Protein AF-A0A2R6Y3X5-F1 (afdb_monomer_lite)

pLDDT: mean 88.17, std 12.24, range [54.59, 98.0]

Sequence (74 aa):
MSITNYAKSPITSVSDIVLLTSAKETPLRSGALTSKIAQLHVLDILYTAVAIQLKERSLASLNRTAHAVLDKLY

InterPro domains:
  IPR046348 SIS domain superfamily [SSF53697] (2-68)
  IPR047640 HTH-type transcriptional regulator RpiR-like [PTHR30514] (2-71)

Organism: NCBI:txid2163959

Secondary structure (DSSP, 8-state):
-EEES-TTSHHHHT-SSEEE------GGGTT-HHHHHHHHHHHHHHHHHHHHHHTHHHHHHHHHHHHHHHTT--

Radius of gyration: 16.84 Å; chains: 1; bounding box: 31×31×42 Å

Structure (mmCIF, N/CA/C/O backbone):
data_AF-A0A2R6Y3X5-F1
#
_entry.id   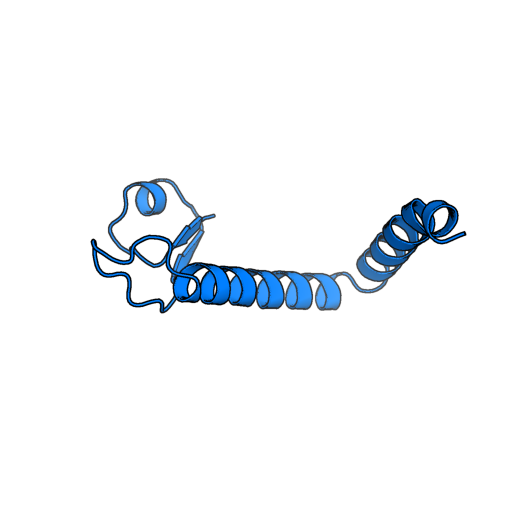AF-A0A2R6Y3X5-F1
#
loop_
_atom_site.group_PDB
_atom_site.id
_atom_site.type_symbol
_atom_site.label_atom_id
_atom_site.label_alt_id
_atom_site.label_comp_id
_atom_site.label_asym_id
_atom_site.label_entity_id
_atom_site.label_seq_id
_atom_site.pdbx_PDB_ins_code
_atom_site.Cartn_x
_atom_site.Cartn_y
_atom_site.Cartn_z
_atom_site.occupancy
_atom_site.B_iso_or_equiv
_atom_site.auth_seq_id
_atom_site.auth_comp_id
_atom_site.auth_asym_id
_atom_site.auth_atom_id
_atom_site.pdbx_PDB_model_num
ATOM 1 N N . MET A 1 1 ? -9.709 -5.915 1.598 1.00 91.94 1 MET A N 1
ATOM 2 C CA . MET A 1 1 ? -8.707 -5.062 2.285 1.00 91.94 1 MET A CA 1
ATOM 3 C C . MET A 1 1 ? -9.137 -3.605 2.203 1.00 91.94 1 MET A C 1
ATOM 5 O O . MET A 1 1 ? -9.574 -3.186 1.139 1.00 91.94 1 MET A O 1
ATOM 9 N N . SER A 1 2 ? -8.974 -2.838 3.281 1.00 95.00 2 SER A N 1
ATOM 10 C CA . SER A 1 2 ? -9.271 -1.399 3.337 1.00 95.00 2 SER A CA 1
ATOM 11 C C . SER A 1 2 ? -8.121 -0.602 3.953 1.00 95.00 2 SER A C 1
ATOM 13 O O . SER A 1 2 ? -7.502 -1.080 4.903 1.00 95.00 2 SER A O 1
ATOM 15 N N . ILE A 1 3 ? -7.906 0.633 3.485 1.00 93.94 3 ILE A N 1
ATOM 16 C CA . ILE A 1 3 ? -7.019 1.627 4.111 1.00 93.94 3 ILE A CA 1
ATOM 17 C C . ILE A 1 3 ? -7.891 2.776 4.624 1.00 93.94 3 ILE A C 1
ATOM 19 O O . ILE A 1 3 ? -8.588 3.416 3.838 1.00 93.94 3 ILE A O 1
ATOM 23 N N . THR A 1 4 ? -7.897 3.028 5.932 1.00 90.88 4 THR A N 1
ATOM 24 C CA . THR A 1 4 ? -8.766 4.053 6.533 1.00 90.88 4 THR A CA 1
ATOM 25 C C . THR A 1 4 ? -8.178 4.610 7.822 1.00 90.88 4 THR A C 1
ATOM 27 O O . THR A 1 4 ? -7.470 3.918 8.539 1.00 90.88 4 THR A O 1
ATOM 30 N N . ASN A 1 5 ? -8.503 5.851 8.167 1.00 89.12 5 ASN A N 1
ATOM 31 C CA . ASN A 1 5 ? -8.222 6.391 9.499 1.00 89.12 5 ASN A CA 1
ATOM 32 C C . ASN A 1 5 ? -9.343 6.064 10.513 1.00 89.12 5 ASN A C 1
ATOM 34 O O . ASN A 1 5 ? -9.200 6.267 11.716 1.00 89.12 5 ASN A O 1
ATOM 38 N N . TYR A 1 6 ? -10.481 5.543 10.043 1.00 88.19 6 TYR A N 1
ATOM 39 C CA . TYR A 1 6 ? -11.674 5.322 10.855 1.00 88.19 6 TYR A CA 1
ATOM 40 C C . TYR A 1 6 ? -11.843 3.846 11.215 1.00 88.19 6 TYR A C 1
ATOM 42 O O . TYR A 1 6 ? -12.509 3.0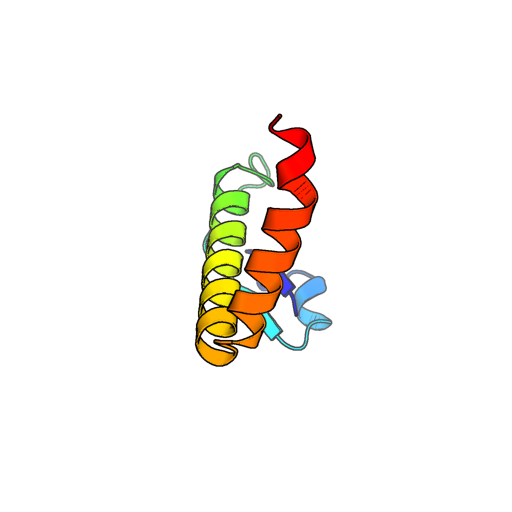91 10.503 1.00 88.19 6 TYR A O 1
ATOM 50 N N . ALA A 1 7 ? -11.302 3.448 12.368 1.00 86.88 7 ALA A N 1
ATOM 51 C CA . ALA A 1 7 ? -11.354 2.062 12.845 1.00 86.88 7 ALA A CA 1
ATOM 52 C C . ALA A 1 7 ? -12.782 1.490 12.979 1.00 86.88 7 ALA A C 1
ATOM 54 O O . ALA A 1 7 ? -12.990 0.295 12.792 1.00 86.88 7 ALA A O 1
ATOM 55 N N . LYS A 1 8 ? -13.773 2.345 13.263 1.00 88.19 8 LYS A N 1
ATOM 56 C CA . LYS A 1 8 ? -15.188 1.964 13.428 1.00 88.19 8 LYS A CA 1
ATOM 57 C C . LYS A 1 8 ? -16.052 2.217 12.184 1.00 88.19 8 LYS A C 1
ATOM 59 O O . LYS A 1 8 ? -17.274 2.237 12.291 1.00 88.19 8 LYS A O 1
ATOM 64 N N . SER A 1 9 ? -15.449 2.498 11.028 1.00 89.81 9 SER A N 1
ATOM 65 C CA . SER A 1 9 ? -16.231 2.751 9.811 1.00 89.81 9 SER A CA 1
ATOM 66 C C . SER A 1 9 ? -16.826 1.454 9.244 1.00 89.81 9 SER A C 1
ATOM 68 O O . SER A 1 9 ? -16.187 0.413 9.348 1.00 89.81 9 SER A O 1
ATOM 70 N N . PRO A 1 10 ? -18.003 1.485 8.589 1.00 93.81 10 PRO A N 1
ATOM 71 C CA . PRO A 1 10 ? -18.639 0.277 8.049 1.00 93.81 10 PRO A CA 1
ATOM 72 C C . PRO A 1 10 ? -17.765 -0.524 7.073 1.00 93.81 10 PRO A C 1
ATOM 74 O O . PRO A 1 10 ? -17.944 -1.724 6.926 1.00 93.81 10 PRO A O 1
ATOM 77 N N . ILE A 1 11 ? -16.788 0.111 6.418 1.00 93.94 11 ILE A N 1
ATOM 78 C CA . ILE A 1 11 ? -15.876 -0.592 5.508 1.00 93.94 11 ILE A CA 1
ATOM 79 C C . ILE A 1 11 ? -14.955 -1.583 6.244 1.00 93.94 11 ILE A C 1
ATOM 81 O O . ILE A 1 11 ? -14.492 -2.546 5.633 1.00 93.94 11 ILE A O 1
ATOM 85 N N . THR A 1 12 ? -14.705 -1.385 7.547 1.00 94.62 12 THR A N 1
ATOM 86 C CA . THR A 1 12 ? -13.850 -2.286 8.335 1.00 94.62 12 THR A CA 1
ATOM 87 C C . THR A 1 12 ? -14.542 -3.601 8.675 1.00 94.62 12 THR A C 1
ATOM 89 O O . THR A 1 12 ? -13.851 -4.599 8.837 1.00 94.62 12 THR A O 1
ATOM 92 N N . SER A 1 13 ? -15.880 -3.649 8.718 1.00 95.06 13 SER A N 1
ATOM 93 C CA . SER A 1 13 ? -16.616 -4.894 8.992 1.00 95.06 13 SER A CA 1
ATOM 94 C C . SER A 1 13 ? -16.694 -5.837 7.791 1.00 95.06 13 SER A C 1
ATOM 96 O O . SER A 1 13 ? -16.955 -7.022 7.971 1.00 95.06 13 SER A O 1
ATOM 98 N N . VAL A 1 14 ? -16.464 -5.327 6.579 1.00 96.19 14 VAL A N 1
ATOM 99 C CA . VAL A 1 14 ? -16.509 -6.100 5.324 1.00 96.19 14 VAL A CA 1
ATOM 100 C C . VAL A 1 14 ? -15.123 -6.338 4.716 1.00 96.19 14 VAL A C 1
ATOM 102 O O . VAL A 1 14 ? -15.016 -6.832 3.598 1.00 96.19 14 VAL A O 1
ATOM 105 N N . SER A 1 15 ? -14.053 -5.958 5.419 1.00 96.50 15 SER A N 1
ATOM 106 C CA . SER A 1 15 ? -12.679 -6.066 4.924 1.00 96.50 15 SER A CA 1
ATOM 107 C C . SER A 1 15 ? -11.893 -7.128 5.683 1.00 96.50 15 SER A C 1
ATOM 109 O O . SER A 1 15 ? -11.720 -7.008 6.889 1.00 96.50 15 SER A O 1
ATOM 111 N N . ASP A 1 16 ? -11.302 -8.089 4.966 1.00 96.88 16 ASP A N 1
ATOM 112 C CA . ASP A 1 16 ? -10.467 -9.142 5.580 1.00 96.88 16 ASP A CA 1
ATOM 113 C C . ASP A 1 16 ? -9.195 -8.593 6.244 1.00 96.88 16 ASP A C 1
ATOM 115 O O . ASP A 1 16 ? -8.680 -9.145 7.211 1.00 96.88 16 ASP A O 1
ATOM 119 N N . ILE A 1 17 ? -8.670 -7.491 5.701 1.00 96.00 17 ILE A N 1
ATOM 120 C CA . ILE A 1 17 ? -7.470 -6.804 6.184 1.00 96.00 17 ILE A CA 1
ATOM 121 C C . ILE A 1 17 ? -7.797 -5.319 6.295 1.00 96.00 17 ILE A C 1
ATOM 123 O O . ILE A 1 17 ? -8.199 -4.695 5.308 1.00 96.00 17 ILE A O 1
ATOM 127 N N . VAL A 1 18 ? -7.590 -4.747 7.480 1.00 95.19 18 VAL A N 1
ATOM 128 C CA . VAL A 1 18 ? -7.820 -3.327 7.763 1.00 95.19 18 VAL A CA 1
ATOM 129 C C . VAL A 1 18 ? -6.489 -2.665 8.106 1.00 95.19 18 VAL A C 1
ATOM 131 O O . VAL A 1 18 ? -5.892 -2.954 9.139 1.00 95.19 18 VAL A O 1
ATOM 134 N N . LEU A 1 19 ? -6.032 -1.760 7.243 1.00 94.50 19 LEU A N 1
ATOM 135 C CA . LEU A 1 19 ? -4.837 -0.950 7.459 1.00 94.50 19 LEU A CA 1
ATOM 136 C C . LEU A 1 19 ? -5.256 0.426 7.973 1.00 94.50 19 LEU A C 1
ATOM 138 O O . LEU A 1 19 ? -5.887 1.209 7.256 1.00 94.50 19 LEU A O 1
ATOM 142 N N . LEU A 1 20 ? -4.918 0.708 9.230 1.00 92.19 20 LEU A N 1
ATOM 143 C CA . LEU A 1 20 ? -5.231 1.986 9.850 1.00 92.19 20 LEU A CA 1
ATOM 144 C C . LEU A 1 20 ? -4.136 3.012 9.558 1.00 92.19 20 LEU A C 1
ATOM 146 O O . LEU A 1 20 ? -2.965 2.784 9.851 1.00 92.19 20 LEU A O 1
ATOM 150 N N . THR A 1 21 ? -4.516 4.156 8.998 1.00 89.44 21 THR A N 1
ATOM 151 C CA . THR A 1 21 ? -3.616 5.310 8.847 1.00 89.44 21 THR A CA 1
ATOM 152 C C . THR A 1 21 ? -3.709 6.197 10.081 1.00 89.44 21 THR A C 1
ATOM 154 O O . THR A 1 21 ? -4.789 6.307 10.644 1.00 89.44 21 THR A O 1
ATOM 157 N N . SER A 1 22 ? -2.629 6.878 10.467 1.00 78.00 22 SER A N 1
ATOM 158 C CA . SER A 1 22 ? -2.668 7.923 11.500 1.00 78.00 22 SER A CA 1
ATOM 159 C C . SER A 1 22 ? -2.819 9.290 10.835 1.00 78.00 22 SER A C 1
ATOM 161 O O . SER A 1 22 ? -1.838 9.962 10.526 1.00 78.00 22 SER A O 1
ATOM 163 N N . ALA A 1 23 ? -4.054 9.693 10.550 1.00 74.56 23 ALA A N 1
ATOM 164 C CA . ALA A 1 23 ? -4.358 11.010 10.002 1.00 74.56 23 ALA A CA 1
ATOM 165 C C . ALA A 1 23 ? -5.467 11.653 10.832 1.00 74.56 23 ALA A C 1
ATOM 167 O O . ALA A 1 23 ? -6.601 11.205 10.813 1.00 74.56 23 ALA A O 1
ATOM 168 N N . LYS A 1 24 ? -5.183 12.715 11.590 1.00 65.19 24 LYS A N 1
ATOM 169 C CA . LYS A 1 24 ? -6.228 13.387 12.381 1.00 65.19 24 LYS A CA 1
ATOM 170 C C . LYS A 1 24 ? -7.232 14.096 11.462 1.00 65.19 24 LYS A C 1
ATOM 172 O O . LYS A 1 24 ? -7.056 15.268 11.141 1.00 65.19 24 LYS A O 1
ATOM 177 N N . GLU A 1 25 ? -8.292 13.399 11.069 1.00 63.03 25 GLU A N 1
ATOM 178 C CA . GLU A 1 25 ? -9.435 14.000 10.386 1.00 63.03 25 GLU A CA 1
ATOM 179 C C . GLU A 1 25 ? -10.408 14.583 11.404 1.00 63.03 25 GLU A C 1
ATOM 181 O O . GLU A 1 25 ? -11.031 13.868 12.189 1.00 63.03 25 GLU A O 1
ATOM 186 N N . THR A 1 26 ? -10.550 15.906 11.384 1.00 63.28 26 THR A N 1
ATOM 187 C CA . THR A 1 26 ? -11.708 16.571 11.978 1.00 63.28 26 THR A CA 1
ATOM 188 C C . THR A 1 26 ? -12.811 16.685 10.921 1.00 63.28 26 THR A C 1
ATOM 190 O O . THR A 1 26 ? -12.494 16.774 9.737 1.00 63.28 26 THR A O 1
ATOM 193 N N . PRO A 1 27 ? -14.103 16.721 11.297 1.00 61.78 27 PRO A N 1
ATOM 194 C CA . PRO A 1 27 ? -15.213 16.814 10.339 1.00 61.78 27 PRO A CA 1
ATOM 195 C C . PRO A 1 27 ? -15.100 17.994 9.355 1.00 61.78 27 PRO A C 1
ATOM 197 O O . PRO A 1 27 ? -15.498 17.883 8.203 1.00 61.78 27 PRO A O 1
ATOM 200 N N . LEU A 1 28 ? -14.483 19.100 9.785 1.00 61.75 28 LEU A N 1
ATOM 201 C CA . LEU A 1 28 ? -14.209 20.292 8.967 1.00 61.75 28 LEU A CA 1
ATOM 202 C C . LEU A 1 28 ? -12.986 20.160 8.036 1.00 61.75 28 LEU A C 1
ATOM 204 O O . LEU A 1 28 ? -12.727 21.049 7.230 1.00 61.75 28 LEU A O 1
ATOM 208 N N . ARG A 1 29 ? -12.202 19.086 8.170 1.00 60.28 29 ARG A N 1
ATOM 209 C CA . ARG A 1 29 ? -10.997 18.784 7.382 1.00 60.28 29 ARG A CA 1
ATOM 210 C C . AR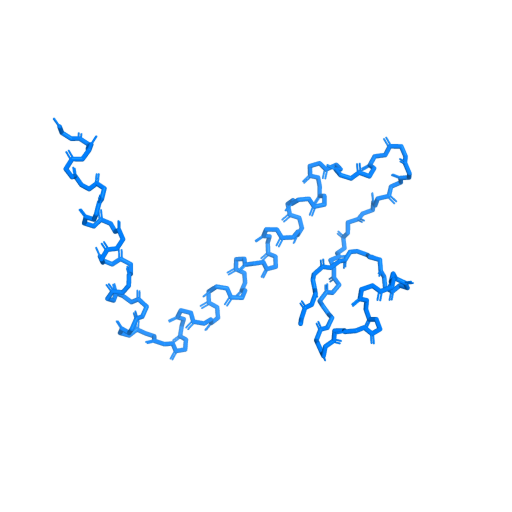G A 1 29 ? -11.005 17.346 6.849 1.00 60.28 29 ARG A C 1
ATOM 212 O O . ARG A 1 29 ? -9.942 16.807 6.540 1.00 60.28 29 ARG A O 1
ATOM 219 N N . SER A 1 30 ? -12.175 16.713 6.751 1.00 56.62 30 SER A N 1
ATOM 220 C CA . SER A 1 30 ? -12.270 15.378 6.160 1.00 56.62 30 SER A CA 1
ATOM 221 C C . SER A 1 30 ? -11.883 15.460 4.680 1.00 56.62 30 SER A C 1
ATOM 223 O O . SER A 1 30 ? -12.333 16.351 3.960 1.00 56.62 30 SER A O 1
ATOM 225 N N . GLY A 1 31 ? -10.944 14.611 4.256 1.00 60.38 31 GLY A N 1
ATOM 226 C CA . GLY A 1 31 ? -10.283 14.721 2.948 1.00 60.38 31 GLY A CA 1
ATOM 227 C C . GLY A 1 31 ? -9.067 15.660 2.888 1.00 60.38 31 GLY A C 1
ATOM 228 O O . GLY A 1 31 ? -8.571 15.929 1.789 1.00 60.38 31 GLY A O 1
ATOM 229 N N . ALA A 1 32 ? -8.559 16.142 4.030 1.00 73.00 32 ALA A N 1
ATOM 230 C CA . ALA A 1 32 ? -7.340 16.944 4.081 1.00 73.00 32 ALA A CA 1
ATOM 231 C C . ALA A 1 32 ? -6.163 16.230 3.406 1.00 73.00 32 ALA A C 1
ATOM 233 O O . ALA A 1 32 ? -6.007 15.010 3.488 1.00 73.00 32 ALA A O 1
ATOM 234 N N . LEU A 1 33 ? -5.287 17.025 2.789 1.00 83.12 33 LEU A N 1
ATOM 235 C CA . LEU A 1 33 ? -4.023 16.589 2.194 1.00 83.12 33 LEU A CA 1
ATOM 236 C C . LEU A 1 33 ? -3.264 15.590 3.088 1.00 83.12 33 LEU A C 1
ATOM 238 O O . LEU A 1 33 ? -2.737 14.601 2.592 1.00 83.12 33 LEU A O 1
ATOM 242 N N . THR A 1 34 ? -3.284 15.794 4.407 1.00 84.50 34 THR A N 1
ATOM 243 C CA . THR A 1 34 ? -2.678 14.898 5.401 1.00 84.50 34 THR A CA 1
ATOM 244 C C . THR A 1 34 ? -3.189 13.457 5.320 1.00 84.50 34 THR A C 1
ATOM 246 O O . THR A 1 34 ? -2.383 12.531 5.360 1.00 84.50 34 THR A O 1
ATOM 249 N N . SER A 1 35 ? -4.495 13.241 5.162 1.00 85.44 35 SER A N 1
ATOM 250 C CA . SER A 1 35 ? -5.060 11.892 5.035 1.00 85.44 35 SER A CA 1
ATOM 251 C C . SER A 1 35 ? -4.644 11.219 3.743 1.00 85.44 35 SER A C 1
ATOM 253 O O . SER A 1 35 ? -4.274 10.047 3.751 1.00 85.44 35 SER A O 1
ATOM 255 N N . LYS A 1 36 ? -4.642 11.974 2.638 1.00 88.19 36 LYS A N 1
ATOM 256 C CA . LYS A 1 36 ? -4.173 11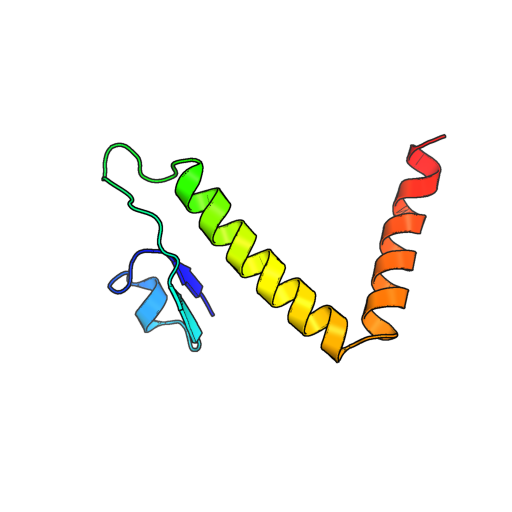.468 1.344 1.00 88.19 36 LYS A CA 1
ATOM 257 C C . LYS A 1 36 ? -2.692 11.098 1.412 1.00 88.19 36 LYS A C 1
ATOM 259 O O . LYS A 1 36 ? -2.324 10.039 0.926 1.00 88.19 36 LYS A O 1
ATOM 264 N N . ILE A 1 37 ? -1.861 11.915 2.066 1.00 91.25 37 ILE A N 1
ATOM 265 C CA . ILE A 1 37 ? -0.439 11.612 2.286 1.00 91.25 37 ILE A CA 1
ATOM 266 C C . ILE A 1 37 ? -0.279 10.330 3.108 1.00 91.25 37 ILE A C 1
ATOM 268 O O . ILE A 1 37 ? 0.490 9.457 2.719 1.00 91.25 37 ILE A O 1
ATOM 272 N N . ALA A 1 38 ? -1.023 10.176 4.206 1.00 90.62 38 ALA A N 1
ATOM 273 C CA . ALA A 1 38 ? -0.941 8.974 5.033 1.00 90.62 38 ALA A CA 1
ATOM 274 C C . ALA A 1 38 ? -1.362 7.710 4.260 1.00 90.62 38 ALA A C 1
ATOM 276 O O . ALA A 1 38 ? -0.704 6.676 4.360 1.00 90.62 38 ALA A O 1
ATOM 277 N N . GLN A 1 39 ? -2.419 7.797 3.450 1.00 92.44 39 GLN A N 1
ATOM 278 C CA . GLN A 1 39 ? -2.867 6.698 2.590 1.00 92.44 39 GLN A CA 1
ATOM 279 C C . GLN A 1 39 ? -1.849 6.367 1.488 1.00 92.44 39 GLN A C 1
ATOM 281 O O . GLN A 1 39 ? 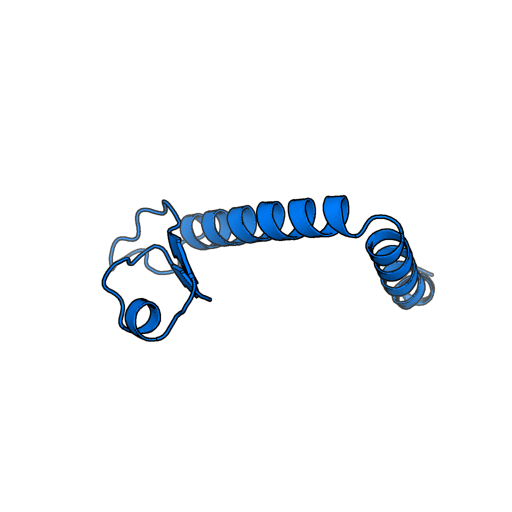-1.558 5.192 1.269 1.00 92.44 39 GLN A O 1
ATOM 286 N N . LEU A 1 40 ? -1.276 7.380 0.827 1.00 94.19 40 LEU A N 1
ATOM 287 C CA . LEU A 1 40 ? -0.226 7.200 -0.182 1.00 94.19 40 LEU A CA 1
ATOM 288 C C . LEU A 1 40 ? 1.030 6.567 0.415 1.00 94.19 40 LEU A C 1
ATOM 290 O O . LEU A 1 40 ? 1.631 5.708 -0.217 1.00 94.19 40 LEU A O 1
ATOM 294 N N . HIS A 1 41 ? 1.396 6.934 1.642 1.00 94.56 41 HIS A N 1
ATOM 295 C CA . HIS A 1 41 ? 2.541 6.336 2.315 1.00 94.56 41 HIS A CA 1
ATOM 296 C C . HIS A 1 41 ? 2.325 4.845 2.612 1.00 94.56 41 HIS A C 1
ATOM 298 O O . HIS A 1 41 ? 3.215 4.035 2.371 1.00 94.56 41 HIS A O 1
ATOM 304 N N . VAL A 1 42 ? 1.126 4.454 3.065 1.00 95.06 42 VAL A N 1
ATOM 305 C CA . VAL A 1 42 ? 0.782 3.029 3.224 1.00 95.06 42 VAL A CA 1
ATOM 306 C C . VAL A 1 42 ? 0.859 2.295 1.884 1.00 95.06 42 VAL A C 1
ATOM 308 O O . VAL A 1 42 ? 1.385 1.184 1.828 1.00 95.06 42 VAL A O 1
ATOM 311 N N . LEU A 1 43 ? 0.378 2.910 0.800 1.00 95.94 43 LEU A N 1
ATOM 312 C CA . LEU A 1 43 ? 0.461 2.324 -0.537 1.00 95.94 43 LEU A CA 1
ATOM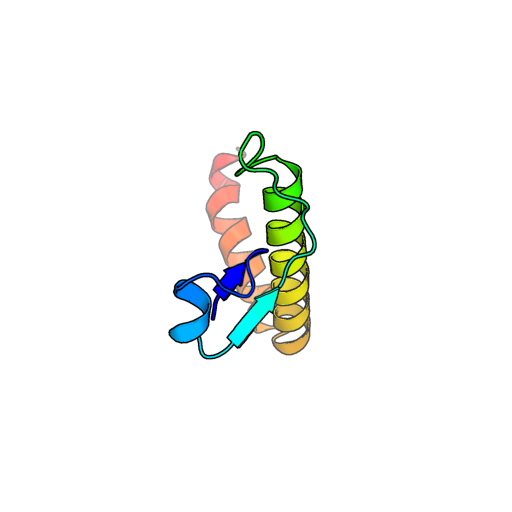 313 C C . LEU A 1 43 ? 1.915 2.133 -0.994 1.00 95.94 43 LEU A C 1
ATOM 315 O O . LEU A 1 43 ? 2.238 1.081 -1.537 1.00 95.94 43 LEU A O 1
ATOM 319 N N . ASP A 1 44 ? 2.780 3.113 -0.744 1.00 96.75 44 ASP A N 1
ATOM 320 C CA . ASP A 1 44 ? 4.204 3.064 -1.088 1.00 96.75 44 ASP A CA 1
ATOM 321 C C . ASP A 1 44 ? 4.938 1.926 -0.361 1.00 96.75 44 ASP A C 1
ATOM 323 O O . ASP A 1 44 ? 5.687 1.162 -0.975 1.00 96.75 44 ASP A O 1
ATOM 327 N N . ILE A 1 45 ? 4.641 1.730 0.928 1.00 96.69 45 ILE A N 1
ATOM 328 C CA . ILE A 1 45 ? 5.175 0.611 1.717 1.00 96.69 45 ILE A CA 1
ATOM 329 C C . ILE A 1 45 ? 4.726 -0.730 1.126 1.00 96.69 45 ILE A C 1
ATOM 331 O O . ILE A 1 45 ? 5.553 -1.622 0.923 1.00 96.69 45 ILE A O 1
ATOM 335 N N . LEU A 1 46 ? 3.429 -0.882 0.830 1.00 96.69 46 LEU A N 1
ATOM 336 C CA . LEU A 1 46 ? 2.890 -2.113 0.242 1.00 96.69 46 LEU A CA 1
ATOM 337 C C . LEU A 1 46 ? 3.510 -2.397 -1.127 1.00 96.69 46 LEU A C 1
ATOM 339 O O . LEU A 1 46 ? 3.933 -3.522 -1.391 1.00 96.69 46 LEU A O 1
ATOM 343 N N . TYR A 1 47 ? 3.590 -1.376 -1.981 1.00 96.25 47 TYR A N 1
ATOM 344 C CA . TYR A 1 47 ? 4.209 -1.474 -3.297 1.00 96.25 47 TYR A CA 1
ATOM 345 C C . TYR A 1 47 ? 5.666 -1.924 -3.183 1.00 96.25 47 TYR A C 1
ATOM 347 O O . TYR A 1 47 ? 6.061 -2.893 -3.829 1.00 96.25 47 TYR A O 1
ATOM 355 N N . THR A 1 48 ? 6.443 -1.282 -2.311 1.00 97.25 48 THR A N 1
ATOM 356 C CA . THR A 1 48 ? 7.860 -1.596 -2.102 1.00 97.25 48 THR A CA 1
ATOM 357 C C . THR A 1 48 ? 8.052 -3.022 -1.592 1.00 97.25 48 THR A C 1
ATOM 359 O O . THR A 1 48 ? 8.885 -3.758 -2.120 1.00 97.25 48 THR A O 1
ATOM 362 N N . ALA A 1 49 ? 7.254 -3.453 -0.612 1.00 97.62 49 ALA A N 1
ATOM 363 C CA . ALA A 1 49 ? 7.320 -4.814 -0.086 1.00 97.62 49 ALA A CA 1
ATOM 364 C C . ALA A 1 49 ? 7.036 -5.862 -1.178 1.00 97.62 49 ALA A C 1
ATOM 366 O O . ALA A 1 49 ? 7.787 -6.830 -1.326 1.00 97.62 49 ALA A O 1
ATOM 367 N N . VAL A 1 50 ? 5.999 -5.639 -1.992 1.00 97.31 50 VAL A N 1
ATOM 368 C CA . VAL A 1 50 ? 5.650 -6.522 -3.116 1.00 97.31 50 VAL A CA 1
ATOM 369 C C . VAL A 1 50 ? 6.738 -6.509 -4.192 1.00 97.31 50 VAL A C 1
ATOM 371 O O . VAL A 1 50 ? 7.113 -7.570 -4.692 1.00 97.31 50 VAL A O 1
ATOM 374 N N . ALA A 1 51 ? 7.291 -5.342 -4.524 1.00 97.12 51 ALA A N 1
ATOM 375 C CA . ALA A 1 51 ? 8.370 -5.212 -5.500 1.00 97.12 51 ALA A CA 1
ATOM 376 C C . ALA A 1 51 ? 9.623 -5.994 -5.069 1.00 97.12 51 ALA A C 1
ATOM 378 O O . ALA A 1 51 ? 10.191 -6.743 -5.868 1.00 97.12 51 ALA A O 1
ATOM 379 N N . ILE A 1 52 ? 10.006 -5.898 -3.789 1.00 97.69 52 ILE A N 1
ATOM 380 C CA . ILE A 1 52 ? 11.128 -6.654 -3.211 1.00 97.69 52 ILE A CA 1
ATOM 381 C C . ILE A 1 52 ? 10.865 -8.163 -3.278 1.00 97.69 52 ILE A C 1
ATOM 383 O O . ILE A 1 52 ? 11.771 -8.930 -3.610 1.00 97.69 52 ILE A O 1
ATOM 387 N N . GLN A 1 53 ? 9.638 -8.599 -2.986 1.00 98.00 53 GLN A N 1
ATOM 388 C CA . GLN A 1 53 ? 9.279 -10.016 -2.997 1.00 98.00 53 GLN A CA 1
ATOM 389 C C . GLN A 1 53 ? 9.243 -10.606 -4.416 1.00 98.00 53 GLN A C 1
ATOM 391 O O . GLN A 1 53 ? 9.609 -11.765 -4.610 1.00 98.00 53 GLN A O 1
ATOM 396 N N . LEU A 1 54 ? 8.817 -9.823 -5.411 1.00 97.31 54 LEU A N 1
ATOM 397 C CA . LEU A 1 54 ? 8.602 -10.292 -6.783 1.00 97.31 54 LEU A CA 1
ATOM 398 C C . LEU A 1 54 ? 9.780 -10.042 -7.740 1.00 97.31 54 LEU A C 1
ATOM 400 O O . LEU A 1 54 ? 9.758 -10.581 -8.849 1.00 97.31 54 LEU A O 1
ATOM 404 N N . LYS A 1 55 ? 10.789 -9.259 -7.329 1.00 95.25 55 LYS A N 1
ATOM 405 C CA . LYS A 1 55 ? 12.061 -8.990 -8.035 1.00 95.25 55 LYS A CA 1
ATOM 406 C C . LYS A 1 55 ? 11.901 -8.862 -9.558 1.00 95.25 55 LYS A C 1
ATOM 408 O O . LYS A 1 55 ? 11.385 -7.854 -10.035 1.00 95.25 55 LYS A O 1
ATOM 413 N N . GLU A 1 56 ? 12.280 -9.895 -10.314 1.00 97.06 56 GLU A N 1
ATOM 414 C CA . GLU A 1 56 ? 12.254 -9.941 -11.784 1.00 97.06 56 GLU A CA 1
ATOM 415 C C . GLU A 1 56 ? 10.891 -9.577 -12.384 1.00 97.06 56 GLU A C 1
ATOM 417 O O . GLU A 1 56 ? 10.811 -8.827 -13.355 1.00 97.06 56 GLU A O 1
ATOM 422 N N . ARG A 1 57 ? 9.786 -10.041 -11.781 1.00 97.31 57 ARG A N 1
ATOM 423 C CA . ARG A 1 57 ? 8.436 -9.689 -12.260 1.00 97.31 57 ARG A CA 1
ATOM 424 C C . ARG A 1 57 ? 8.140 -8.202 -12.083 1.00 97.31 57 ARG A C 1
ATOM 426 O O . ARG A 1 57 ? 7.472 -7.607 -12.932 1.00 97.31 57 ARG A O 1
ATOM 433 N N . SER A 1 58 ? 8.636 -7.605 -11.000 1.00 96.88 58 SER A N 1
ATOM 434 C CA . SER A 1 58 ? 8.498 -6.170 -10.751 1.00 96.88 58 SER A CA 1
ATOM 435 C C . SER A 1 58 ? 9.321 -5.364 -11.755 1.00 96.88 58 SER A C 1
ATOM 437 O O . SER A 1 58 ? 8.803 -4.410 -12.331 1.00 96.88 58 SER A O 1
ATOM 439 N N . LEU A 1 59 ? 10.562 -5.784 -12.031 1.00 96.56 59 LEU A N 1
ATOM 440 C CA . LEU A 1 59 ? 11.440 -5.148 -13.019 1.00 96.56 59 LEU A CA 1
ATOM 441 C C . LEU A 1 59 ? 10.839 -5.201 -14.432 1.00 96.56 59 LEU A C 1
ATOM 443 O O . LEU A 1 59 ? 10.775 -4.187 -15.125 1.00 96.56 59 LEU A O 1
ATOM 447 N N . ALA A 1 60 ? 10.338 -6.367 -14.847 1.00 97.62 60 ALA A N 1
ATOM 448 C CA . ALA A 1 60 ? 9.691 -6.534 -16.145 1.00 97.62 60 ALA A CA 1
ATOM 449 C C . ALA A 1 60 ? 8.449 -5.637 -16.290 1.00 97.62 60 ALA A C 1
ATOM 451 O O . ALA A 1 60 ? 8.250 -5.014 -17.334 1.00 97.62 60 ALA A O 1
ATOM 452 N N . SER A 1 61 ? 7.634 -5.535 -15.234 1.00 96.25 61 SER A N 1
ATOM 453 C CA . SER A 1 61 ? 6.446 -4.672 -15.223 1.00 96.25 61 SER A CA 1
ATOM 454 C C . SER A 1 61 ? 6.822 -3.193 -15.321 1.00 96.25 61 SER A C 1
ATOM 456 O O . SER A 1 61 ? 6.247 -2.479 -16.139 1.00 96.25 61 SER A O 1
ATOM 458 N N . LEU A 1 62 ? 7.831 -2.761 -14.557 1.00 94.62 62 LEU A N 1
ATOM 459 C CA . LEU A 1 62 ? 8.360 -1.397 -14.584 1.00 94.62 62 LEU A CA 1
ATOM 460 C C . LEU A 1 62 ? 8.873 -1.019 -15.982 1.00 94.62 62 LEU A C 1
ATOM 462 O O . LEU A 1 62 ? 8.490 0.019 -16.524 1.00 94.62 62 LEU A O 1
ATOM 466 N N . ASN A 1 63 ? 9.672 -1.895 -16.600 1.00 95.88 63 ASN A N 1
ATOM 467 C CA . ASN A 1 63 ? 10.173 -1.692 -17.958 1.00 95.88 63 ASN A CA 1
ATOM 468 C C . ASN A 1 63 ? 9.024 -1.575 -18.960 1.00 95.88 63 ASN A C 1
ATOM 470 O O . ASN A 1 63 ? 9.022 -0.659 -19.779 1.00 95.88 63 ASN A O 1
ATOM 474 N N . ARG A 1 64 ? 8.020 -2.455 -18.878 1.00 96.19 64 ARG A N 1
ATOM 475 C CA . ARG A 1 64 ? 6.858 -2.419 -19.774 1.00 96.19 64 ARG A CA 1
ATOM 476 C C . ARG A 1 64 ? 6.088 -1.102 -19.665 1.00 96.19 64 ARG A C 1
ATOM 478 O O . ARG A 1 64 ? 5.720 -0.537 -20.692 1.00 96.19 64 ARG A O 1
ATOM 485 N N . THR A 1 65 ? 5.851 -0.607 -18.449 1.00 95.06 65 THR A N 1
ATOM 486 C CA . THR A 1 65 ? 5.139 0.665 -18.253 1.00 95.06 65 THR A CA 1
ATOM 487 C C . THR A 1 65 ? 5.964 1.870 -18.689 1.00 95.06 65 THR A C 1
ATOM 489 O O . THR A 1 65 ? 5.397 2.797 -19.256 1.00 95.06 65 THR A O 1
ATOM 492 N N . ALA A 1 66 ? 7.286 1.845 -18.486 1.00 94.00 66 ALA A N 1
ATOM 493 C CA . ALA A 1 66 ? 8.176 2.904 -18.954 1.00 94.00 66 ALA A CA 1
ATOM 494 C C . ALA A 1 66 ? 8.186 2.981 -20.489 1.00 94.00 66 ALA A C 1
ATOM 496 O O . ALA A 1 66 ? 7.966 4.051 -21.048 1.00 94.00 66 ALA A O 1
ATOM 497 N N . HIS A 1 67 ? 8.334 1.842 -21.177 1.00 94.88 67 HIS A N 1
ATOM 498 C CA . HIS A 1 67 ? 8.333 1.803 -22.644 1.00 94.88 67 HIS A CA 1
ATOM 499 C C . HIS A 1 67 ? 7.026 2.317 -23.255 1.00 94.88 67 HIS A C 1
ATOM 501 O O . HIS A 1 67 ? 7.061 3.004 -24.267 1.00 94.88 67 HIS A O 1
ATOM 507 N N . ALA A 1 68 ? 5.879 2.062 -22.619 1.00 94.88 68 ALA A N 1
ATOM 508 C CA . ALA A 1 68 ? 4.577 2.511 -23.117 1.00 94.88 68 ALA A CA 1
ATOM 509 C C . ALA A 1 68 ? 4.405 4.044 -23.168 1.00 94.88 68 ALA A C 1
ATOM 511 O O . ALA A 1 68 ? 3.458 4.530 -23.789 1.00 94.88 68 ALA A O 1
ATOM 512 N N . VAL A 1 69 ? 5.278 4.805 -22.501 1.00 94.81 69 VAL A N 1
ATOM 513 C CA . VAL A 1 69 ? 5.246 6.276 -22.491 1.00 94.81 69 VAL A CA 1
ATOM 514 C C . VAL A 1 69 ? 6.492 6.923 -23.101 1.00 94.81 69 VAL A C 1
ATOM 516 O O . VAL A 1 69 ? 6.490 8.140 -23.268 1.00 94.81 69 VAL A O 1
ATOM 519 N N . LEU A 1 70 ? 7.520 6.146 -23.471 1.00 90.38 70 LEU A N 1
ATOM 520 C CA . LEU A 1 70 ? 8.748 6.669 -24.089 1.00 90.38 70 LEU A CA 1
ATOM 521 C C . LEU A 1 70 ? 8.459 7.417 -25.397 1.00 90.38 70 LEU A C 1
ATOM 523 O O . LEU A 1 70 ? 8.968 8.517 -25.585 1.00 90.38 70 LEU A O 1
ATOM 527 N N . ASP A 1 71 ? 7.568 6.888 -26.237 1.00 77.31 71 ASP A N 1
ATOM 528 C CA . ASP A 1 71 ? 7.198 7.505 -27.521 1.00 77.31 71 ASP A CA 1
ATOM 529 C C . ASP A 1 71 ? 6.384 8.803 -27.372 1.00 77.31 71 ASP A C 1
ATOM 531 O O . ASP A 1 71 ? 6.134 9.483 -28.357 1.00 77.31 71 ASP A O 1
ATOM 535 N N . LYS A 1 72 ? 5.922 9.146 -26.159 1.00 72.62 72 LYS A N 1
ATOM 536 C CA . LYS A 1 72 ? 5.218 10.413 -25.875 1.00 72.62 72 LYS A CA 1
ATOM 537 C C . LYS A 1 72 ? 6.135 11.509 -25.330 1.00 72.62 72 LYS A C 1
ATOM 539 O O . LYS A 1 72 ? 5.672 12.625 -25.102 1.00 72.62 72 LYS A O 1
ATOM 544 N N . LEU A 1 73 ? 7.387 11.170 -25.028 1.00 62.31 73 LEU A N 1
ATOM 545 C CA . LEU A 1 73 ? 8.398 12.100 -24.521 1.00 62.31 73 LEU A CA 1
ATOM 546 C C . LEU A 1 73 ? 9.261 12.696 -25.648 1.00 62.31 73 LEU A C 1
ATOM 548 O O . LEU A 1 73 ? 10.036 13.614 -25.381 1.00 62.31 73 LEU A O 1
ATOM 552 N N . TYR A 1 74 ? 9.089 12.203 -26.877 1.00 54.59 74 TYR A N 1
ATOM 553 C CA . TYR A 1 74 ? 9.674 12.694 -28.127 1.00 54.59 74 TYR A CA 1
ATOM 554 C C . TYR A 1 74 ? 8.562 12.986 -29.139 1.00 54.59 74 TYR A C 1
ATOM 556 O O . TYR A 1 74 ? 8.821 13.794 -30.058 1.00 54.59 74 TYR A O 1
#

Foldseek 3Di:
DDEECDCPDPVVVVDPDYHHFPADDDVVQVVPPRSVVRSVVVVVVVLVVVCVVVPVVNVVVVVVVVVVCPVVVD